Protein AF-A0A536CFP7-F1 (afdb_monomer_lite)

Sequence (119 aa):
MRARRASGVVALGVLLATLGLGLPPGVRSADELTRASGDSPFAGCNVQPMALPRDLNYLNAEVEPRVAVNPQNSANIVGVWQQDRWRRGGARGLITGVSRDGGLTWTRTFAHFSQCAGG

Foldseek 3Di:
DDDDDDDDDDPDDDDDDPDPPPDPPDPDPPPDQDDQDDFDLLPPPPPVVVDDPPKDWDGQDWDDKDKDADPVANQWIKIKTAGGDIPPDGHQFMKIWIGNGNNPDTDIDGDCPHVSSVD

Structure (mmCIF, N/CA/C/O backbone):
data_AF-A0A536CFP7-F1
#
_entry.id   AF-A0A536CFP7-F1
#
loop_
_atom_site.group_PDB
_atom_site.id
_atom_site.type_symbol
_atom_site.label_atom_id
_atom_site.label_alt_id
_atom_site.label_comp_id
_atom_site.label_asym_id
_atom_site.label_entity_id
_atom_site.label_seq_id
_atom_site.pdbx_PDB_ins_code
_atom_site.Cartn_x
_atom_site.Cartn_y
_atom_site.Cartn_z
_atom_site.occupancy
_atom_site.B_iso_or_equiv
_atom_site.auth_seq_id
_atom_site.auth_comp_id
_atom_site.auth_asym_id
_atom_site.auth_atom_id
_atom_site.pdbx_PDB_model_num
ATOM 1 N N . MET A 1 1 ? 28.846 -7.622 97.540 1.00 36.56 1 MET A N 1
ATOM 2 C CA . MET A 1 1 ? 29.703 -8.497 96.710 1.00 36.56 1 MET A CA 1
ATOM 3 C C . MET A 1 1 ? 29.058 -8.693 95.342 1.00 36.56 1 MET A C 1
ATOM 5 O O . MET A 1 1 ? 27.922 -9.127 95.295 1.00 36.56 1 MET A O 1
ATOM 9 N N . ARG A 1 2 ? 29.820 -8.362 94.288 1.00 38.22 2 ARG A N 1
ATOM 10 C CA . ARG A 1 2 ? 29.773 -8.808 92.876 1.00 38.22 2 ARG A CA 1
ATOM 11 C C . ARG A 1 2 ? 28.494 -8.624 92.030 1.00 38.22 2 ARG A C 1
ATOM 13 O O . ARG A 1 2 ? 27.465 -9.249 92.233 1.00 38.22 2 ARG A O 1
ATOM 20 N N . ALA A 1 3 ? 28.691 -7.822 90.983 1.00 44.84 3 ALA A N 1
ATOM 21 C CA . ALA A 1 3 ? 27.845 -7.593 89.820 1.00 44.84 3 ALA A CA 1
ATOM 22 C C . ALA A 1 3 ? 27.596 -8.845 88.962 1.00 44.84 3 ALA A C 1
ATOM 24 O O . ALA A 1 3 ? 28.464 -9.714 88.868 1.00 44.84 3 ALA A O 1
ATOM 25 N N . ARG A 1 4 ? 26.486 -8.839 88.210 1.00 49.16 4 ARG A N 1
ATOM 26 C CA . ARG A 1 4 ? 26.357 -9.531 86.918 1.00 49.16 4 ARG A CA 1
ATOM 27 C C . ARG A 1 4 ? 25.562 -8.658 85.943 1.00 49.16 4 ARG A C 1
ATOM 29 O O . ARG A 1 4 ? 24.452 -8.239 86.243 1.00 49.16 4 ARG A O 1
ATOM 36 N N . ARG A 1 5 ? 26.186 -8.356 84.803 1.00 51.59 5 ARG A N 1
ATOM 37 C CA . ARG A 1 5 ? 25.605 -7.666 83.642 1.00 51.59 5 ARG A CA 1
ATOM 38 C C . ARG A 1 5 ? 24.872 -8.687 82.768 1.00 51.59 5 ARG A C 1
ATOM 40 O O . ARG A 1 5 ? 25.373 -9.799 82.621 1.00 51.59 5 ARG A O 1
ATOM 47 N N . ALA A 1 6 ? 23.783 -8.283 82.119 1.00 48.06 6 ALA A N 1
ATOM 48 C CA . ALA A 1 6 ? 23.293 -8.929 80.904 1.00 48.06 6 ALA A CA 1
ATOM 49 C C . ALA A 1 6 ? 22.733 -7.858 79.958 1.00 48.06 6 ALA A C 1
ATOM 51 O O . ALA A 1 6 ? 21.867 -7.071 80.330 1.00 48.06 6 ALA A O 1
ATOM 52 N N . SER A 1 7 ? 23.319 -7.804 78.767 1.00 47.75 7 SER A N 1
ATOM 53 C CA . SER A 1 7 ? 23.031 -6.874 77.681 1.00 47.75 7 SER A CA 1
ATOM 54 C C . SER A 1 7 ? 21.711 -7.230 76.991 1.00 47.75 7 SER A C 1
ATOM 56 O O . SER A 1 7 ? 21.477 -8.399 76.699 1.00 47.75 7 SER A O 1
ATOM 58 N N . GLY A 1 8 ? 20.886 -6.230 76.675 1.00 40.47 8 GLY A N 1
ATOM 59 C CA . GLY A 1 8 ? 19.699 -6.371 75.828 1.00 40.47 8 GLY A CA 1
ATOM 60 C C . GLY A 1 8 ? 19.723 -5.307 74.735 1.00 40.47 8 GLY A C 1
ATOM 61 O O . GLY A 1 8 ? 19.700 -4.116 75.027 1.00 40.47 8 GLY A O 1
ATOM 62 N N . VAL A 1 9 ? 19.857 -5.758 73.493 1.00 47.34 9 VAL A N 1
ATOM 63 C CA . VAL A 1 9 ? 20.022 -4.978 72.261 1.00 47.34 9 VAL A CA 1
ATOM 64 C C . VAL A 1 9 ? 18.796 -4.096 71.992 1.00 47.34 9 VAL A C 1
ATOM 66 O O . VAL A 1 9 ? 17.671 -4.586 71.967 1.00 47.34 9 VAL A O 1
ATOM 69 N N . VAL A 1 10 ? 19.019 -2.801 71.746 1.00 44.69 10 VAL A N 1
ATOM 70 C CA . VAL A 1 10 ? 18.008 -1.883 71.201 1.00 44.69 10 VAL A CA 1
ATOM 71 C C . VAL A 1 10 ? 17.823 -2.225 69.722 1.00 44.69 10 VAL A C 1
ATOM 73 O O . VAL A 1 10 ? 18.711 -1.975 68.909 1.00 44.69 10 VAL A O 1
ATOM 76 N N . ALA A 1 11 ? 16.690 -2.833 69.372 1.00 42.81 11 ALA A N 1
ATOM 77 C CA . ALA A 1 11 ? 16.305 -3.053 67.984 1.00 42.81 11 ALA A CA 1
ATOM 78 C C . ALA A 1 11 ? 15.902 -1.708 67.357 1.00 42.81 11 ALA A C 1
ATOM 80 O O . ALA A 1 11 ? 14.831 -1.169 67.634 1.00 42.81 11 ALA A O 1
ATOM 81 N N . LEU A 1 12 ? 16.787 -1.150 66.532 1.00 44.56 12 LEU A N 1
ATOM 82 C CA . LEU A 1 12 ? 16.511 0.027 65.717 1.00 44.56 12 LEU A CA 1
ATOM 83 C C . LEU A 1 12 ? 15.591 -0.399 64.561 1.00 44.56 12 LEU A C 1
ATOM 85 O O . LEU A 1 12 ? 16.042 -0.977 63.573 1.00 44.56 12 LEU A O 1
ATOM 89 N N . GLY A 1 13 ? 14.286 -0.172 64.712 1.00 43.22 13 GLY A N 1
ATOM 90 C CA . GLY A 1 13 ? 13.312 -0.368 63.641 1.00 43.22 13 GLY A CA 1
ATOM 91 C C . GLY A 1 13 ? 13.549 0.645 62.522 1.00 43.22 13 GLY A C 1
ATOM 92 O O . GLY A 1 13 ? 13.284 1.832 62.690 1.00 43.22 13 GLY A O 1
ATOM 93 N N . VAL A 1 14 ? 14.057 0.184 61.381 1.00 46.41 14 VAL A N 1
ATOM 94 C CA . VAL A 1 14 ? 14.148 0.990 60.160 1.00 46.41 14 VAL A CA 1
ATOM 95 C C . VAL A 1 14 ? 12.745 1.079 59.556 1.00 46.41 14 VAL A C 1
ATOM 97 O O . VAL A 1 14 ? 12.247 0.108 58.990 1.00 46.41 14 VAL A O 1
ATOM 100 N N . LEU A 1 15 ? 12.093 2.239 59.678 1.00 44.97 15 LEU A N 1
ATOM 101 C CA . LEU A 1 15 ? 10.929 2.573 58.856 1.00 44.97 15 LEU A CA 1
ATOM 102 C C . LEU A 1 15 ? 11.404 2.793 57.410 1.00 44.97 15 LEU A C 1
ATOM 104 O O . LEU A 1 15 ? 12.052 3.798 57.117 1.00 44.97 15 LEU A O 1
ATOM 108 N N . LEU A 1 16 ? 11.062 1.879 56.497 1.00 47.09 16 LEU A N 1
ATOM 109 C CA . LEU A 1 16 ? 11.123 2.155 55.061 1.00 47.09 16 LEU A CA 1
ATOM 110 C C . LEU A 1 16 ? 9.958 3.081 54.689 1.00 47.09 16 LEU A C 1
ATOM 112 O O . LEU A 1 16 ? 8.807 2.656 54.628 1.00 47.09 16 LEU A O 1
ATOM 116 N N . ALA A 1 17 ? 10.263 4.349 54.421 1.00 50.16 17 ALA A N 1
ATOM 117 C CA . ALA A 1 17 ? 9.339 5.259 53.760 1.00 50.16 17 ALA A CA 1
ATOM 118 C C . ALA A 1 17 ? 9.163 4.819 52.296 1.00 50.16 17 ALA A C 1
ATOM 120 O O . ALA A 1 17 ? 10.079 4.940 51.482 1.00 50.16 17 ALA A O 1
ATOM 121 N N . THR A 1 18 ? 7.988 4.296 51.950 1.00 51.78 18 THR A N 1
ATOM 122 C CA . THR A 1 18 ? 7.600 4.036 50.560 1.00 51.78 18 THR A CA 1
ATOM 123 C C . THR A 1 18 ? 7.361 5.369 49.852 1.00 51.78 18 THR A C 1
ATOM 125 O O . THR A 1 18 ? 6.288 5.962 49.971 1.00 51.78 18 THR A O 1
ATOM 128 N N . LEU A 1 19 ? 8.360 5.858 49.115 1.00 53.00 19 LEU A N 1
ATOM 129 C CA . LEU A 1 19 ? 8.169 6.922 48.132 1.00 53.00 19 LEU A CA 1
ATOM 130 C C . LEU A 1 19 ? 7.292 6.383 46.996 1.00 53.00 19 LEU A C 1
ATOM 132 O O . LEU A 1 19 ? 7.751 5.632 46.137 1.00 53.00 19 LEU A O 1
ATOM 136 N N . GLY A 1 20 ? 6.016 6.765 47.010 1.00 54.44 20 GLY A N 1
ATOM 137 C CA . GLY A 1 20 ? 5.106 6.588 45.887 1.00 54.44 20 GLY A CA 1
ATOM 138 C C . GLY A 1 20 ? 5.563 7.434 44.701 1.00 54.44 20 GLY A C 1
ATOM 139 O O . GLY A 1 20 ? 5.158 8.583 44.556 1.00 54.44 20 GLY A O 1
ATOM 140 N N . LEU A 1 21 ? 6.410 6.863 43.848 1.00 57.72 21 LEU A N 1
ATOM 141 C CA . LEU A 1 21 ? 6.625 7.357 42.494 1.00 57.72 21 LEU A CA 1
ATOM 142 C C . LEU A 1 21 ? 5.363 7.033 41.691 1.00 57.72 21 LEU A C 1
ATOM 144 O O . LEU A 1 21 ? 5.188 5.916 41.208 1.00 57.72 21 LEU A O 1
ATOM 148 N N . GLY A 1 22 ? 4.459 8.007 41.592 1.00 54.72 22 GLY A N 1
ATOM 149 C CA . GLY A 1 22 ? 3.349 7.967 40.649 1.00 54.72 22 GLY A CA 1
ATOM 150 C C . GLY A 1 22 ? 3.901 7.909 39.228 1.00 54.72 22 GLY A C 1
ATOM 151 O O . GLY A 1 22 ? 4.219 8.938 38.637 1.00 54.72 22 GLY A O 1
ATOM 152 N N . LEU A 1 23 ? 4.051 6.699 38.693 1.00 60.22 23 LEU A N 1
ATOM 153 C CA . LEU A 1 23 ? 4.257 6.493 37.267 1.00 60.22 23 LEU A CA 1
ATOM 154 C C . LEU A 1 23 ? 3.045 7.092 36.537 1.00 60.22 23 LEU A C 1
ATOM 156 O O . LEU A 1 23 ? 1.910 6.820 36.944 1.00 60.22 23 LEU A O 1
ATOM 160 N N . PRO A 1 24 ? 3.235 7.902 35.481 1.00 59.88 24 PRO A N 1
ATOM 161 C CA . PRO A 1 24 ? 2.109 8.336 34.672 1.00 59.88 24 PRO A CA 1
ATOM 162 C C . PRO A 1 24 ? 1.397 7.091 34.110 1.00 59.88 24 PRO A C 1
ATOM 164 O O . PRO A 1 24 ? 2.071 6.192 33.593 1.00 59.88 24 PRO A O 1
ATOM 167 N N . PRO A 1 25 ? 0.056 6.998 34.182 1.00 56.81 25 PRO A N 1
ATOM 168 C CA . PRO A 1 25 ? -0.666 5.968 33.453 1.00 56.81 25 PRO A CA 1
ATOM 169 C C . PRO A 1 25 ? -0.450 6.231 31.961 1.00 56.81 25 PRO A C 1
ATOM 171 O O . PRO A 1 25 ? -1.001 7.184 31.416 1.00 56.81 25 PRO A O 1
ATOM 174 N N . GLY A 1 26 ? 0.386 5.436 31.289 1.00 60.50 26 GLY A N 1
ATOM 175 C CA . GLY A 1 26 ? 0.549 5.634 29.849 1.00 60.50 26 GLY A CA 1
ATOM 176 C C . GLY A 1 26 ? 1.734 5.002 29.143 1.00 60.50 26 GLY A C 1
ATOM 177 O O . GLY A 1 26 ? 1.738 5.043 27.916 1.00 60.50 26 GLY A O 1
ATOM 178 N N . VAL A 1 27 ? 2.696 4.374 29.822 1.00 50.78 27 VAL A N 1
ATOM 179 C CA . VAL A 1 27 ? 3.642 3.518 29.090 1.00 50.78 27 VAL A CA 1
ATOM 180 C C . VAL A 1 27 ? 2.956 2.177 28.859 1.00 50.78 27 VAL A C 1
ATOM 182 O O . VAL A 1 27 ? 3.168 1.215 29.593 1.00 50.78 27 VAL A O 1
ATOM 185 N N . ARG A 1 28 ? 2.069 2.123 27.855 1.00 58.81 28 ARG A N 1
ATOM 186 C CA . ARG A 1 28 ? 1.763 0.833 27.234 1.00 58.81 28 ARG A CA 1
AT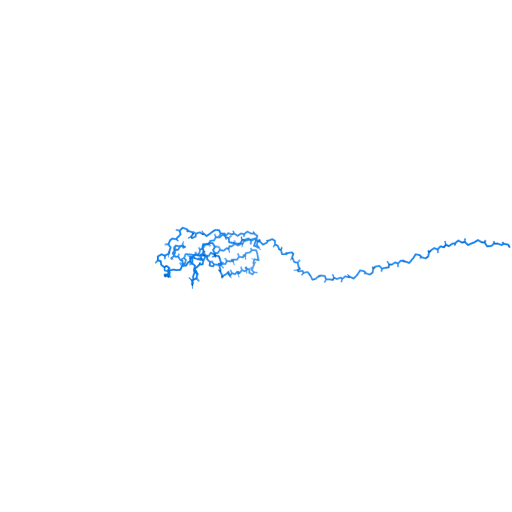OM 187 C C . ARG A 1 28 ? 3.101 0.313 26.724 1.00 58.81 28 ARG A C 1
ATOM 189 O O . ARG A 1 28 ? 3.834 1.070 26.084 1.00 58.81 28 ARG A O 1
ATOM 196 N N . SER A 1 29 ? 3.433 -0.936 27.053 1.00 58.94 29 SER A N 1
ATOM 197 C CA . SER A 1 29 ? 4.471 -1.663 26.322 1.00 58.94 29 SER A CA 1
ATOM 198 C C . SER A 1 29 ? 4.261 -1.366 24.843 1.00 58.94 29 SER A C 1
ATOM 200 O O . SER A 1 29 ? 3.107 -1.331 24.412 1.00 58.94 29 SER A O 1
ATOM 202 N N . ALA A 1 30 ? 5.321 -1.080 24.087 1.00 61.62 30 ALA A N 1
ATOM 203 C CA . ALA A 1 30 ? 5.177 -1.067 22.641 1.00 61.62 30 ALA A CA 1
ATOM 204 C C . ALA A 1 30 ? 4.623 -2.449 22.281 1.00 61.62 30 ALA A C 1
ATOM 206 O O . ALA A 1 30 ? 5.322 -3.448 22.465 1.00 61.62 30 ALA A O 1
ATOM 207 N N . ASP A 1 31 ? 3.334 -2.510 21.939 1.00 67.06 31 ASP A N 1
ATOM 208 C CA . ASP A 1 31 ? 2.713 -3.736 21.465 1.00 67.06 31 ASP A CA 1
ATOM 209 C C . ASP A 1 31 ? 3.581 -4.264 20.321 1.00 67.06 31 ASP A C 1
ATOM 211 O O . ASP A 1 31 ? 4.220 -3.486 19.599 1.00 67.06 31 ASP A O 1
ATOM 215 N N . GLU A 1 32 ? 3.653 -5.588 20.191 1.00 82.06 32 GLU A N 1
ATOM 216 C CA . GLU A 1 32 ? 4.341 -6.215 19.070 1.00 82.06 32 GLU A CA 1
ATOM 217 C C . GLU A 1 32 ? 3.858 -5.562 17.768 1.00 82.06 32 GLU A C 1
ATOM 219 O O . GLU A 1 32 ? 2.663 -5.556 17.462 1.00 82.06 32 GLU A O 1
ATOM 224 N N . LEU A 1 33 ? 4.783 -4.938 17.032 1.00 86.75 33 LEU A N 1
ATOM 225 C CA . LEU A 1 33 ? 4.431 -4.236 15.807 1.00 86.75 33 LEU A CA 1
ATOM 226 C C . LEU A 1 33 ? 3.966 -5.255 14.776 1.00 86.75 33 LEU A C 1
ATOM 228 O O . LEU A 1 33 ? 4.735 -6.107 14.329 1.00 86.75 33 LEU A O 1
ATOM 232 N N . THR A 1 34 ? 2.720 -5.123 14.346 1.00 94.00 34 THR A N 1
ATOM 233 C CA . THR A 1 34 ? 2.180 -5.948 13.272 1.00 94.00 34 THR A CA 1
ATOM 234 C C . THR A 1 34 ? 2.480 -5.303 11.924 1.00 94.00 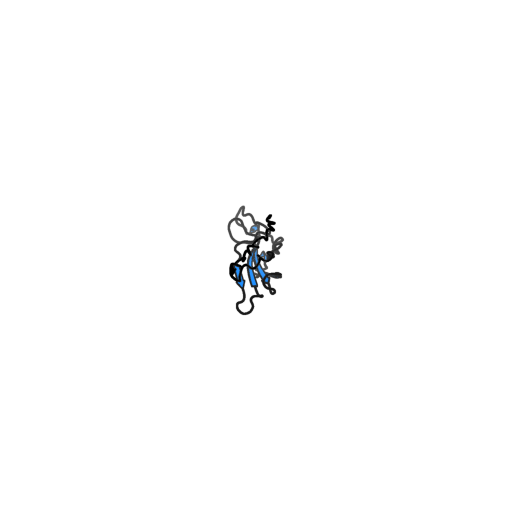34 THR A C 1
ATOM 236 O O . THR A 1 34 ? 2.516 -4.078 11.757 1.00 94.00 34 THR A O 1
ATOM 239 N N . ARG A 1 35 ? 2.726 -6.142 10.919 1.00 95.44 35 ARG A N 1
ATOM 240 C CA . ARG A 1 35 ? 2.970 -5.676 9.557 1.00 95.44 35 ARG A CA 1
ATOM 241 C C . ARG A 1 35 ? 1.639 -5.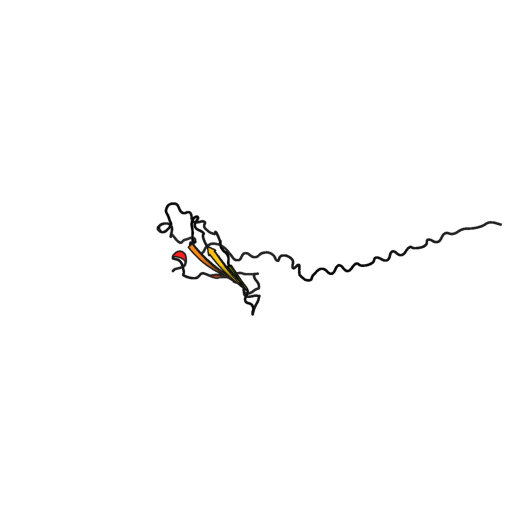462 8.837 1.00 95.44 35 ARG A C 1
ATOM 243 O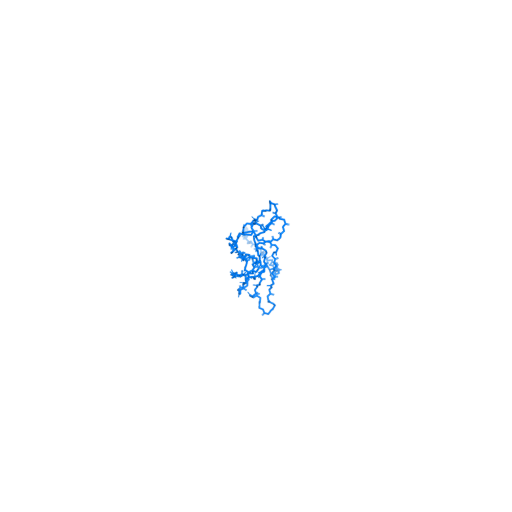 O . ARG A 1 35 ? 0.887 -6.409 8.637 1.00 95.44 35 ARG A O 1
ATOM 250 N N . ALA A 1 36 ? 1.399 -4.233 8.381 1.00 96.81 36 ALA A N 1
ATOM 251 C CA . ALA A 1 36 ? 0.231 -3.899 7.560 1.00 96.81 36 ALA A CA 1
ATOM 252 C C . ALA A 1 36 ? 0.398 -4.249 6.067 1.00 96.81 36 ALA A C 1
ATOM 254 O O . ALA A 1 36 ? -0.589 -4.453 5.358 1.00 96.81 36 ALA A O 1
ATOM 255 N N . SER A 1 37 ? 1.643 -4.295 5.582 1.00 97.12 37 SER A N 1
ATOM 256 C CA . SER A 1 37 ? 1.981 -4.597 4.189 1.00 97.12 37 SER A CA 1
ATOM 257 C C . SER A 1 37 ? 2.246 -6.089 3.943 1.00 97.12 37 SER A C 1
ATOM 259 O O . SER A 1 37 ? 2.087 -6.933 4.822 1.00 97.12 37 SER A O 1
ATOM 261 N N . GLY A 1 38 ? 2.632 -6.431 2.719 1.00 96.56 38 GLY A N 1
ATOM 262 C CA . GLY A 1 38 ? 3.028 -7.778 2.313 1.00 96.56 38 GLY A CA 1
ATOM 263 C C . GLY A 1 38 ? 3.384 -7.779 0.831 1.00 96.56 38 GLY A C 1
ATOM 264 O O . GLY A 1 38 ? 3.484 -6.708 0.237 1.00 96.56 38 GLY A O 1
ATOM 265 N N . ASP A 1 39 ? 3.491 -8.959 0.222 1.00 98.06 39 ASP A N 1
ATOM 266 C CA . ASP A 1 39 ? 3.854 -9.069 -1.195 1.00 98.06 39 ASP A CA 1
ATOM 267 C C . ASP A 1 39 ? 2.949 -8.229 -2.098 1.00 98.06 39 ASP A C 1
ATOM 269 O O . ASP A 1 39 ? 1.728 -8.144 -1.887 1.00 98.06 39 ASP A O 1
ATOM 273 N N . SER A 1 40 ? 3.573 -7.610 -3.099 1.00 98.00 40 SER A N 1
ATOM 274 C CA . SER A 1 40 ? 2.911 -6.743 -4.057 1.00 98.00 40 SER A CA 1
ATOM 275 C C . SER A 1 40 ? 1.925 -7.529 -4.920 1.00 98.00 40 SER A C 1
ATOM 277 O O . SER A 1 40 ? 2.333 -8.461 -5.623 1.00 98.00 40 SER A O 1
ATOM 279 N N . PRO A 1 41 ? 0.648 -7.110 -4.990 1.00 97.69 41 PRO A N 1
ATOM 280 C CA . PRO A 1 41 ? -0.287 -7.672 -5.960 1.00 97.69 41 PRO A CA 1
ATOM 281 C C . PRO A 1 41 ? 0.052 -7.258 -7.403 1.00 97.69 41 PRO A C 1
ATOM 283 O O . PRO A 1 41 ? -0.527 -7.791 -8.345 1.00 97.69 41 PRO A O 1
ATOM 286 N N . PHE A 1 42 ? 0.996 -6.331 -7.601 1.00 97.62 42 PHE A N 1
ATOM 287 C CA . PHE A 1 42 ? 1.392 -5.802 -8.907 1.00 97.62 42 PHE A CA 1
ATOM 288 C C . PHE A 1 42 ? 2.668 -6.450 -9.459 1.00 97.62 42 PHE A C 1
ATOM 290 O O . PHE A 1 42 ? 3.176 -6.008 -10.489 1.00 97.62 42 PHE A O 1
ATOM 297 N N . ALA A 1 43 ? 3.192 -7.499 -8.814 1.00 96.00 43 ALA A N 1
ATOM 298 C CA . ALA A 1 43 ? 4.445 -8.146 -9.205 1.00 96.00 43 ALA A CA 1
ATOM 299 C C . ALA A 1 43 ? 4.463 -8.607 -10.677 1.00 96.00 43 ALA A C 1
ATOM 301 O O . ALA A 1 43 ? 5.478 -8.449 -11.355 1.00 96.00 43 ALA A O 1
ATOM 302 N N . GLY A 1 44 ? 3.331 -9.119 -11.177 1.00 95.06 44 GLY A N 1
ATOM 303 C CA . GLY A 1 44 ? 3.161 -9.579 -12.563 1.00 95.06 44 GLY A CA 1
ATOM 304 C C . GLY A 1 44 ? 2.820 -8.483 -13.579 1.00 95.06 44 GLY A C 1
ATOM 305 O O . GLY A 1 44 ? 2.690 -8.767 -14.767 1.00 95.06 44 GLY A O 1
ATOM 306 N N . CYS A 1 45 ? 2.661 -7.233 -13.145 1.00 95.81 45 CYS A N 1
ATOM 307 C CA . CYS A 1 45 ? 2.304 -6.133 -14.030 1.00 95.81 45 CYS A CA 1
ATOM 308 C C . CYS A 1 45 ? 3.525 -5.615 -14.806 1.00 95.81 45 CYS A C 1
ATOM 310 O O . CYS A 1 45 ? 4.457 -5.045 -14.228 1.00 95.81 45 CYS A O 1
ATOM 312 N N . ASN A 1 46 ? 3.503 -5.752 -16.136 1.00 92.62 46 ASN A N 1
ATOM 313 C CA . ASN A 1 46 ? 4.560 -5.234 -17.002 1.00 92.62 46 ASN A CA 1
ATOM 314 C C . ASN A 1 46 ? 4.235 -3.834 -17.546 1.00 92.62 46 ASN A C 1
ATOM 316 O O . ASN A 1 46 ? 3.764 -3.680 -18.669 1.00 92.62 46 ASN A O 1
ATOM 320 N N . VAL A 1 47 ? 4.555 -2.811 -16.755 1.00 93.19 47 VAL A N 1
ATOM 321 C CA . VAL A 1 47 ? 4.483 -1.388 -17.148 1.00 93.19 47 VAL A CA 1
ATOM 322 C C . VAL A 1 47 ? 5.860 -0.773 -17.431 1.00 93.19 47 VAL A C 1
ATOM 324 O O . VAL A 1 47 ? 5.980 0.435 -17.614 1.00 93.19 47 VAL A O 1
ATOM 327 N N . GLN A 1 48 ? 6.919 -1.590 -17.506 1.00 90.31 48 GLN A N 1
ATOM 328 C CA . GLN A 1 48 ? 8.273 -1.118 -17.825 1.00 90.31 48 GLN A CA 1
ATOM 329 C C . GLN A 1 48 ? 8.362 -0.356 -19.162 1.00 90.31 48 GLN A C 1
ATOM 331 O O . GLN A 1 48 ? 9.091 0.635 -19.201 1.00 90.31 48 GLN A O 1
ATOM 336 N N . PRO A 1 49 ? 7.629 -0.725 -20.238 1.00 92.56 49 PRO A N 1
ATOM 337 C CA . PRO A 1 49 ? 7.650 0.036 -21.491 1.00 92.56 49 PRO A CA 1
ATOM 338 C C . PRO A 1 49 ? 7.160 1.485 -21.361 1.00 92.56 49 PRO A C 1
ATOM 340 O O . PRO A 1 49 ? 7.462 2.309 -22.217 1.00 92.56 49 PRO A O 1
ATOM 343 N N . MET A 1 50 ? 6.410 1.797 -20.301 1.00 89.06 50 MET A N 1
ATOM 344 C CA . MET A 1 50 ? 5.900 3.139 -20.012 1.00 89.06 50 MET A CA 1
ATOM 345 C C . MET A 1 50 ? 6.772 3.911 -19.022 1.00 89.06 50 MET A C 1
ATOM 347 O O . MET A 1 50 ? 6.544 5.098 -18.787 1.00 89.06 50 MET A O 1
ATOM 351 N N . ALA A 1 51 ? 7.756 3.246 -18.419 1.00 91.50 51 ALA A N 1
ATOM 352 C CA . ALA A 1 51 ? 8.679 3.881 -17.502 1.00 91.50 51 ALA A CA 1
ATOM 353 C C . ALA A 1 51 ? 9.663 4.778 -18.261 1.00 91.50 51 ALA A C 1
ATOM 355 O O . ALA A 1 51 ? 10.011 4.547 -19.421 1.00 91.50 51 ALA A O 1
ATOM 356 N N . LEU A 1 52 ? 10.169 5.796 -17.570 1.00 92.12 52 LEU A N 1
ATOM 357 C CA . LEU A 1 52 ? 11.236 6.633 -18.101 1.00 92.12 52 LEU A CA 1
ATOM 358 C C . LEU A 1 52 ? 12.478 5.769 -18.445 1.00 92.12 52 LEU A C 1
ATOM 360 O O . LEU A 1 52 ? 12.761 4.786 -17.750 1.00 92.12 52 LEU A O 1
ATOM 364 N N . PRO A 1 53 ? 13.306 6.139 -19.444 1.00 93.56 53 PRO A N 1
ATOM 365 C CA . PRO A 1 53 ? 14.470 5.339 -19.833 1.00 93.56 53 PRO A CA 1
ATOM 366 C C . PRO A 1 53 ? 15.412 5.064 -18.654 1.00 93.56 53 PRO A C 1
ATOM 368 O O . PRO A 1 53 ? 15.82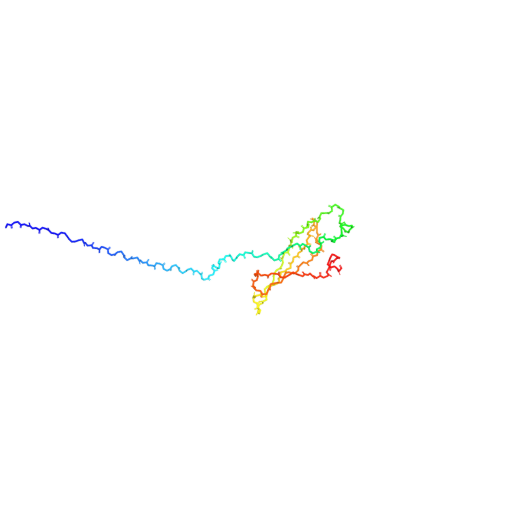5 6.006 -17.974 1.00 93.56 53 PRO A O 1
ATOM 371 N N . ARG A 1 54 ? 15.756 3.789 -18.419 1.00 91.88 54 ARG A N 1
ATOM 372 C CA . ARG A 1 54 ? 16.592 3.314 -17.292 1.00 91.88 54 ARG A CA 1
ATOM 373 C C . ARG A 1 54 ? 15.995 3.550 -15.892 1.00 91.88 54 ARG A C 1
ATOM 375 O O . ARG A 1 54 ? 16.749 3.594 -14.920 1.00 91.88 54 ARG A O 1
ATOM 382 N N . ASP A 1 55 ? 14.677 3.728 -15.764 1.00 95.31 55 ASP A N 1
ATOM 383 C CA . ASP A 1 55 ? 14.055 3.704 -14.437 1.00 95.31 55 ASP A CA 1
ATOM 384 C C . ASP A 1 55 ? 14.085 2.294 -13.858 1.00 95.31 55 ASP A C 1
ATOM 386 O O . ASP A 1 55 ? 13.966 1.308 -14.590 1.00 95.31 55 ASP A O 1
ATOM 390 N N . LEU A 1 56 ? 14.217 2.226 -12.539 1.00 94.62 56 LEU A N 1
ATOM 391 C CA . LEU A 1 56 ? 14.203 0.979 -11.793 1.00 94.62 56 LEU A CA 1
ATOM 392 C C . LEU A 1 56 ? 12.968 0.970 -10.909 1.00 94.62 56 LEU A C 1
ATOM 394 O O . LEU A 1 56 ? 12.721 1.926 -10.175 1.00 94.62 56 LEU A O 1
ATOM 398 N N . ASN A 1 57 ? 12.206 -0.112 -10.986 1.00 96.31 57 ASN A N 1
ATOM 399 C CA . ASN A 1 57 ? 11.139 -0.387 -10.043 1.00 96.31 57 ASN A CA 1
ATOM 400 C C . ASN A 1 57 ? 11.679 -1.261 -8.908 1.00 96.31 57 ASN A C 1
ATOM 402 O O . ASN A 1 57 ? 12.336 -2.270 -9.165 1.00 96.31 57 ASN A O 1
ATOM 406 N N . TYR A 1 58 ? 11.395 -0.880 -7.668 1.00 97.06 58 TYR A N 1
ATOM 407 C CA . TYR A 1 58 ? 11.716 -1.672 -6.489 1.00 97.06 58 TYR A CA 1
ATOM 408 C C . TYR A 1 58 ? 10.473 -2.467 -6.086 1.00 97.06 58 TYR A C 1
ATOM 410 O O . TYR A 1 58 ? 9.573 -1.935 -5.438 1.00 97.06 58 TYR A O 1
ATOM 418 N N . LEU A 1 59 ? 10.412 -3.732 -6.505 1.00 97.00 59 LEU A N 1
ATOM 419 C CA . LEU A 1 59 ? 9.336 -4.650 -6.127 1.00 97.00 59 LEU A CA 1
ATOM 420 C C . LEU A 1 59 ? 9.262 -4.785 -4.601 1.00 97.00 59 LEU A C 1
ATOM 422 O O . LEU A 1 59 ? 10.297 -4.886 -3.944 1.00 97.00 59 LEU A O 1
ATOM 426 N N . ASN A 1 60 ? 8.043 -4.819 -4.059 1.00 97.69 60 ASN A N 1
ATOM 427 C CA . ASN A 1 60 ? 7.768 -4.893 -2.624 1.00 97.69 60 ASN A CA 1
ATOM 428 C C . ASN A 1 60 ? 8.315 -3.696 -1.827 1.00 97.69 60 ASN A C 1
ATOM 430 O O . ASN A 1 60 ? 8.512 -3.808 -0.625 1.00 97.69 60 ASN A O 1
ATOM 434 N N . ALA A 1 61 ? 8.569 -2.554 -2.476 1.00 97.81 61 ALA A N 1
ATOM 435 C CA . ALA A 1 61 ? 8.929 -1.326 -1.777 1.00 97.81 61 ALA A CA 1
ATOM 436 C C . ALA A 1 61 ? 7.685 -0.484 -1.483 1.00 97.81 61 ALA A C 1
ATOM 438 O O . ALA A 1 61 ? 7.064 0.058 -2.405 1.00 97.81 61 ALA A O 1
ATOM 439 N N . GLU A 1 62 ? 7.361 -0.344 -0.199 1.00 97.81 62 GLU A N 1
ATOM 440 C CA . GLU A 1 62 ? 6.335 0.559 0.311 1.00 97.81 62 GLU A CA 1
ATOM 441 C C . GLU A 1 62 ? 6.926 1.922 0.690 1.00 97.81 62 GLU A C 1
ATOM 443 O O . GLU A 1 62 ? 7.905 2.002 1.432 1.00 97.81 62 GLU A O 1
ATOM 448 N N . VAL A 1 63 ? 6.324 3.018 0.218 1.00 97.62 63 VAL A N 1
ATOM 449 C CA . VAL A 1 63 ? 6.723 4.380 0.622 1.00 97.62 63 VAL A CA 1
ATOM 450 C C . VAL A 1 63 ? 5.518 5.303 0.804 1.00 97.62 63 VAL A C 1
ATOM 452 O O . VAL A 1 63 ? 4.403 4.990 0.388 1.00 97.62 63 VAL A O 1
ATOM 455 N N . GLU A 1 64 ? 5.760 6.462 1.420 1.00 96.75 64 GLU A N 1
ATOM 456 C CA . GLU A 1 64 ? 4.764 7.521 1.654 1.00 96.75 64 GLU A CA 1
ATOM 457 C C . GLU A 1 64 ? 3.474 7.037 2.355 1.00 96.75 64 GLU A C 1
ATOM 459 O O . GLU A 1 64 ? 2.368 7.313 1.878 1.00 96.75 64 GLU A O 1
ATOM 464 N N . PRO A 1 65 ? 3.573 6.312 3.488 1.00 97.00 65 PRO A N 1
ATOM 465 C CA . PRO A 1 65 ? 2.392 5.833 4.185 1.00 97.00 65 PRO A CA 1
ATOM 466 C C . PRO A 1 65 ? 1.579 6.991 4.777 1.00 97.00 65 PRO A C 1
ATOM 468 O O . PRO A 1 65 ? 2.113 7.956 5.329 1.00 97.00 65 PRO A O 1
ATOM 471 N N . ARG A 1 66 ? 0.257 6.861 4.711 1.00 98.12 66 ARG A N 1
ATOM 472 C CA . ARG A 1 66 ? -0.721 7.723 5.381 1.00 98.12 66 ARG A CA 1
ATOM 473 C C . ARG A 1 66 ? -1.642 6.833 6.198 1.00 98.12 66 ARG A C 1
ATOM 475 O O . ARG A 1 66 ? -2.061 5.788 5.714 1.00 98.12 66 ARG A O 1
ATOM 482 N N . VAL A 1 67 ? -1.970 7.245 7.415 1.00 97.94 67 VAL A N 1
ATOM 483 C CA . VAL A 1 67 ? -2.843 6.482 8.314 1.00 97.94 67 VAL A CA 1
ATOM 484 C C . VAL A 1 67 ? -3.927 7.381 8.890 1.00 97.94 67 VAL A C 1
ATOM 486 O O . VAL A 1 67 ? -3.685 8.554 9.173 1.00 97.94 67 VAL A O 1
ATOM 489 N N . ALA A 1 68 ? -5.120 6.823 9.057 1.00 98.50 68 ALA A N 1
ATOM 490 C CA . ALA A 1 68 ? -6.232 7.443 9.755 1.00 98.50 68 ALA A CA 1
ATOM 491 C C . ALA A 1 68 ? -6.874 6.428 10.705 1.00 98.50 68 ALA A C 1
ATOM 493 O O . ALA A 1 68 ? -7.081 5.268 10.345 1.00 98.50 68 ALA A O 1
ATOM 494 N N . VAL A 1 69 ? -7.210 6.882 11.911 1.00 98.56 69 VAL A N 1
ATOM 495 C CA . VAL A 1 69 ? -7.987 6.116 12.891 1.00 98.56 69 VAL A CA 1
ATOM 496 C C . VAL A 1 69 ? -9.389 6.701 12.930 1.00 98.56 69 VAL A C 1
ATOM 498 O O . VAL A 1 69 ? -9.551 7.919 13.012 1.00 98.56 69 VAL A O 1
ATOM 501 N N . ASN A 1 70 ? -10.406 5.848 12.859 1.00 98.25 70 ASN A N 1
ATOM 502 C CA . ASN A 1 70 ? -11.788 6.297 12.934 1.00 98.25 70 ASN A CA 1
ATOM 503 C C . ASN A 1 70 ? -12.093 6.846 14.348 1.00 98.25 70 ASN A C 1
ATOM 505 O O . ASN A 1 70 ? -12.005 6.094 15.321 1.00 98.25 70 ASN A O 1
ATOM 509 N N . PRO A 1 71 ? -12.503 8.122 14.495 1.00 97.94 71 PRO A N 1
ATOM 510 C CA . PRO A 1 71 ? -12.757 8.720 15.807 1.00 97.94 71 PRO A CA 1
ATOM 511 C C . PRO A 1 71 ? -13.978 8.130 16.532 1.00 97.94 71 PRO A C 1
ATOM 513 O O . PRO A 1 71 ? -14.080 8.262 17.747 1.00 97.94 71 PRO A O 1
ATOM 516 N N . GLN A 1 72 ? -14.898 7.474 15.818 1.00 98.50 72 GLN A N 1
ATOM 517 C CA . GLN A 1 72 ? -16.060 6.795 16.406 1.00 98.50 72 GLN A CA 1
ATOM 518 C C . GLN A 1 72 ? -15.764 5.337 16.787 1.00 98.50 72 GLN A C 1
ATOM 520 O O . GLN A 1 72 ? -16.528 4.731 17.534 1.00 98.50 72 GLN A O 1
ATOM 525 N N . ASN A 1 73 ? -14.680 4.756 16.264 1.00 98.31 73 ASN A N 1
ATOM 526 C CA . ASN A 1 73 ? -14.268 3.387 16.551 1.00 98.31 73 ASN A CA 1
ATOM 527 C C . ASN A 1 73 ? -12.754 3.242 16.352 1.00 98.31 73 ASN A C 1
ATOM 529 O O . ASN A 1 73 ? -12.294 2.999 15.237 1.00 98.31 73 ASN A O 1
ATOM 533 N N . SER A 1 74 ? -11.990 3.323 17.441 1.00 97.44 74 SER A N 1
ATOM 534 C CA . SER A 1 74 ? -10.525 3.240 17.409 1.00 97.44 74 SER A CA 1
ATOM 535 C C . SER A 1 74 ? -9.977 1.891 16.932 1.00 97.44 74 SER A C 1
ATOM 537 O O . SER A 1 74 ? -8.800 1.814 16.589 1.00 97.44 74 SER A O 1
ATOM 539 N N . ALA A 1 75 ? -10.804 0.840 16.862 1.00 97.88 75 ALA A N 1
ATOM 540 C CA . ALA A 1 75 ? -10.402 -0.438 16.281 1.00 97.88 75 ALA A CA 1
ATOM 541 C C . ALA A 1 75 ? -10.346 -0.399 14.741 1.00 97.88 75 ALA A C 1
ATOM 543 O O . ALA A 1 75 ? -9.652 -1.213 14.130 1.00 97.88 75 ALA A O 1
ATOM 544 N N . ASN A 1 76 ? -11.056 0.545 14.109 1.00 98.62 76 ASN A N 1
ATOM 545 C CA . ASN A 1 76 ? -11.046 0.748 12.664 1.00 98.62 76 ASN A CA 1
ATOM 546 C C . ASN A 1 76 ? -9.926 1.724 12.272 1.00 98.62 76 ASN A C 1
ATOM 548 O O . ASN A 1 76 ? -9.990 2.923 12.561 1.00 98.62 76 ASN A O 1
ATOM 552 N N . ILE A 1 77 ? -8.915 1.185 11.593 1.00 98.56 77 ILE A N 1
ATOM 553 C CA . ILE A 1 77 ? -7.740 1.920 11.125 1.00 98.56 77 ILE A CA 1
ATOM 554 C C . ILE A 1 77 ? -7.583 1.674 9.628 1.00 98.56 77 ILE A C 1
ATOM 556 O O . ILE A 1 77 ? -7.638 0.532 9.168 1.00 98.56 77 ILE A O 1
ATOM 560 N N . VAL A 1 78 ? -7.345 2.745 8.875 1.00 98.56 78 VAL A N 1
ATOM 561 C CA . VAL A 1 78 ? -7.042 2.684 7.444 1.00 98.56 78 VAL A CA 1
ATOM 562 C C . VAL A 1 78 ? -5.646 3.241 7.214 1.00 98.56 78 VAL A C 1
ATOM 564 O O . VAL A 1 78 ? -5.354 4.376 7.589 1.00 98.56 78 VAL A O 1
ATOM 567 N N . GLY A 1 79 ? -4.788 2.441 6.589 1.00 98.25 79 GLY A N 1
ATOM 568 C CA . GLY A 1 79 ? -3.480 2.846 6.090 1.00 98.25 79 GLY A CA 1
ATOM 569 C C . GLY A 1 79 ? -3.459 2.802 4.566 1.00 98.25 79 GLY A C 1
ATOM 570 O O . GLY A 1 79 ? -4.026 1.891 3.973 1.00 98.25 79 GLY A O 1
ATOM 571 N N . VAL A 1 80 ? -2.797 3.756 3.921 1.00 98.38 80 VAL A N 1
ATOM 572 C CA . VAL A 1 80 ? -2.549 3.745 2.474 1.00 98.38 80 VAL A CA 1
ATOM 573 C C . VAL A 1 80 ? -1.085 4.042 2.190 1.00 98.38 80 VAL A C 1
ATOM 575 O O . VAL A 1 80 ? -0.484 4.853 2.889 1.00 98.38 80 VAL A O 1
ATOM 578 N N . TRP A 1 81 ? -0.499 3.394 1.187 1.00 98.38 81 TRP A N 1
ATOM 579 C CA . TRP A 1 81 ? 0.900 3.601 0.797 1.00 98.38 81 TRP A CA 1
ATOM 580 C C . TRP A 1 81 ? 1.097 3.401 -0.704 1.00 98.38 81 TRP A C 1
ATOM 582 O O . TRP A 1 81 ? 0.305 2.730 -1.370 1.00 98.38 81 TRP A O 1
ATOM 592 N N . GLN A 1 82 ? 2.180 3.969 -1.231 1.00 98.00 82 GLN A N 1
ATOM 593 C CA . GLN A 1 82 ? 2.664 3.643 -2.567 1.00 98.00 82 GLN A CA 1
ATOM 594 C C . GLN A 1 82 ? 3.305 2.255 -2.571 1.00 98.00 82 GLN A C 1
ATOM 596 O O . GLN A 1 82 ? 4.149 1.980 -1.722 1.00 98.00 82 GLN A O 1
ATOM 601 N N . GLN A 1 83 ? 2.944 1.414 -3.541 1.00 98.31 83 GLN A N 1
ATOM 602 C CA . GLN A 1 83 ? 3.452 0.050 -3.698 1.00 98.31 83 GLN A CA 1
ATOM 603 C C . GLN A 1 83 ? 4.272 -0.097 -4.977 1.00 98.31 83 GLN A C 1
ATOM 605 O O .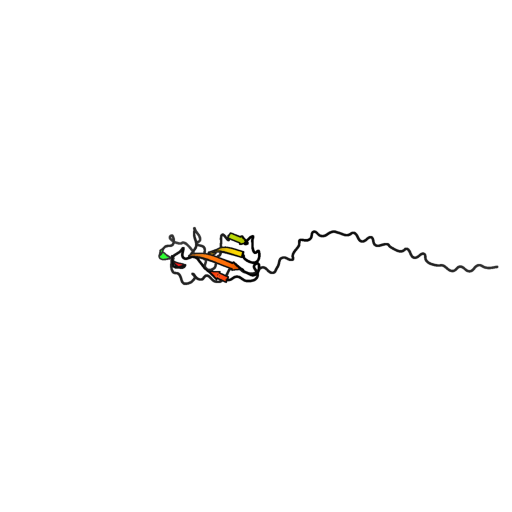 GLN A 1 83 ? 3.811 0.250 -6.069 1.00 98.31 83 GLN A O 1
ATOM 610 N N . ASP A 1 84 ? 5.458 -0.684 -4.829 1.00 97.56 84 ASP A N 1
ATOM 611 C CA . ASP A 1 84 ? 6.455 -0.901 -5.877 1.00 97.56 84 ASP A CA 1
ATOM 612 C C . ASP A 1 84 ? 6.980 0.422 -6.439 1.00 97.56 84 ASP A C 1
ATOM 614 O O . ASP A 1 84 ? 6.632 0.856 -7.544 1.00 97.56 84 ASP A O 1
ATOM 618 N N . ARG A 1 85 ? 7.794 1.101 -5.628 1.00 96.56 85 ARG A N 1
ATOM 619 C CA . ARG A 1 85 ? 8.316 2.442 -5.900 1.00 96.56 85 ARG A CA 1
ATOM 620 C C . ARG A 1 85 ? 9.249 2.460 -7.114 1.00 96.56 85 ARG A C 1
ATOM 622 O O . ARG A 1 85 ? 10.174 1.660 -7.215 1.00 96.56 85 ARG A O 1
ATOM 629 N N . TRP A 1 86 ? 9.072 3.432 -8.004 1.00 96.56 86 TRP A N 1
ATOM 630 C CA . TRP A 1 86 ? 10.057 3.744 -9.045 1.00 96.56 86 TRP A CA 1
ATOM 631 C C . TRP A 1 86 ? 11.178 4.626 -8.501 1.00 96.56 86 TRP A C 1
ATOM 633 O O . TRP A 1 86 ? 10.926 5.535 -7.712 1.00 96.56 86 TRP A O 1
ATOM 643 N N . ARG A 1 87 ? 12.413 4.449 -8.969 1.00 95.50 87 ARG A N 1
ATOM 644 C CA . ARG A 1 87 ? 13.564 5.239 -8.511 1.00 95.50 87 ARG A CA 1
ATOM 645 C C . ARG A 1 87 ? 13.360 6.747 -8.675 1.00 95.50 87 ARG A C 1
ATOM 647 O O . ARG A 1 87 ? 13.835 7.502 -7.831 1.00 95.50 87 ARG A O 1
ATOM 654 N N . ARG A 1 88 ? 12.682 7.201 -9.736 1.00 94.12 88 ARG A N 1
ATOM 655 C CA . ARG A 1 88 ? 12.540 8.644 -10.029 1.00 94.12 88 ARG A CA 1
ATOM 656 C C . ARG A 1 88 ? 11.195 9.284 -9.695 1.00 94.12 88 ARG A C 1
ATOM 658 O O . ARG A 1 88 ? 11.127 10.504 -9.661 1.00 94.12 88 ARG A O 1
ATOM 665 N N . GLY A 1 89 ? 10.133 8.526 -9.449 1.00 93.19 89 GLY A N 1
ATOM 666 C CA . GLY A 1 89 ? 8.801 9.118 -9.228 1.00 93.19 89 GLY A CA 1
ATOM 667 C C . GLY A 1 89 ? 7.663 8.129 -9.475 1.00 93.19 89 GLY A C 1
ATOM 668 O O . GLY A 1 89 ? 7.752 7.340 -10.406 1.00 93.19 89 GLY A O 1
ATOM 669 N N . GLY A 1 90 ? 6.618 8.150 -8.640 1.00 93.31 90 GLY A N 1
ATOM 670 C CA . GLY A 1 90 ? 5.471 7.237 -8.726 1.00 93.31 90 GLY A CA 1
ATOM 671 C C . GLY A 1 90 ? 5.733 5.794 -8.275 1.00 93.31 90 GLY A C 1
ATOM 672 O O . GLY A 1 90 ? 6.838 5.421 -7.874 1.00 93.31 90 GLY A O 1
ATOM 673 N N . ALA A 1 91 ? 4.707 4.954 -8.376 1.00 96.50 91 ALA A N 1
ATOM 674 C CA . ALA A 1 91 ? 4.733 3.541 -7.997 1.00 96.50 91 ALA A CA 1
ATOM 675 C C . ALA A 1 91 ? 3.832 2.724 -8.940 1.00 96.50 91 ALA A C 1
ATOM 677 O O . ALA A 1 91 ? 3.140 3.312 -9.774 1.00 96.50 91 ALA A O 1
ATOM 678 N N . ARG A 1 92 ? 3.819 1.387 -8.849 1.00 96.88 92 ARG A N 1
ATOM 679 C CA . ARG A 1 92 ? 2.880 0.581 -9.659 1.00 96.88 92 ARG A CA 1
ATOM 680 C C . ARG A 1 92 ? 1.430 0.758 -9.227 1.00 96.88 92 ARG A C 1
ATOM 682 O O . ARG A 1 92 ? 0.542 0.576 -10.051 1.00 96.88 92 ARG A O 1
ATOM 689 N N . GLY A 1 93 ? 1.177 1.142 -7.980 1.00 96.81 93 GLY A N 1
ATOM 690 C CA . GLY A 1 93 ? -0.162 1.466 -7.498 1.00 96.81 93 GLY A CA 1
ATOM 691 C C . GLY A 1 93 ? -0.165 1.928 -6.046 1.00 96.81 93 GLY A C 1
ATOM 692 O O . GLY A 1 93 ? 0.890 2.118 -5.438 1.00 96.81 93 GLY A O 1
ATOM 693 N N . LEU A 1 94 ? -1.368 2.098 -5.499 1.00 97.94 94 LEU A N 1
ATOM 694 C CA . LEU A 1 94 ? -1.596 2.392 -4.086 1.00 97.94 94 LEU A CA 1
ATOM 695 C C . LEU A 1 94 ? -2.290 1.201 -3.427 1.00 97.94 94 LEU A C 1
ATOM 697 O O . LEU A 1 94 ? -3.299 0.718 -3.940 1.00 97.94 94 LEU A O 1
ATOM 701 N N . ILE A 1 95 ? -1.783 0.760 -2.279 1.00 98.44 95 ILE A N 1
ATOM 702 C CA . ILE A 1 95 ? -2.437 -0.264 -1.457 1.00 98.44 95 ILE A CA 1
ATOM 703 C C . ILE A 1 95 ? -3.141 0.421 -0.292 1.00 98.44 95 ILE A C 1
ATOM 705 O O . ILE A 1 95 ? -2.637 1.394 0.264 1.00 98.44 95 ILE A O 1
ATOM 709 N N . THR A 1 96 ? -4.312 -0.100 0.066 1.00 98.50 96 THR A N 1
ATOM 710 C CA . THR A 1 96 ? -5.057 0.237 1.278 1.00 98.50 96 THR A CA 1
ATOM 711 C C . THR A 1 96 ? -5.038 -0.960 2.222 1.00 98.50 96 THR A C 1
ATOM 713 O O . THR A 1 96 ? -5.570 -2.021 1.898 1.00 98.50 96 THR A O 1
ATOM 716 N N . GLY A 1 97 ? -4.437 -0.788 3.394 1.00 98.44 97 GLY A N 1
ATOM 717 C CA . GLY A 1 97 ? -4.562 -1.693 4.529 1.00 98.44 97 GLY A CA 1
ATOM 718 C C . GLY A 1 97 ? -5.717 -1.260 5.428 1.00 98.44 97 GLY A C 1
ATOM 719 O O . GLY A 1 97 ? -5.827 -0.086 5.777 1.00 98.44 97 GLY A O 1
ATOM 720 N N . VAL A 1 98 ? -6.567 -2.203 5.826 1.00 98.56 98 VAL A N 1
ATOM 721 C CA . VAL A 1 98 ? -7.676 -1.974 6.755 1.00 98.56 98 VAL A CA 1
ATOM 722 C C . VAL A 1 98 ? -7.557 -2.933 7.928 1.00 98.56 98 VAL A C 1
ATOM 724 O O . VAL A 1 98 ? -7.565 -4.153 7.743 1.00 98.56 98 VAL A O 1
ATOM 727 N N . SER A 1 99 ? -7.502 -2.364 9.126 1.00 98.56 99 SER A N 1
ATOM 728 C CA . SER A 1 99 ? -7.614 -3.074 10.395 1.00 98.56 99 SER A CA 1
ATOM 729 C C . SER A 1 99 ? -8.988 -2.815 11.009 1.00 98.56 99 SER A C 1
ATOM 731 O O . SER A 1 99 ? -9.517 -1.704 10.926 1.00 98.56 99 SER A O 1
ATOM 733 N N . ARG A 1 100 ? -9.549 -3.835 11.664 1.00 98.44 100 ARG A N 1
ATOM 734 C CA . ARG A 1 100 ? -10.801 -3.745 12.439 1.00 98.44 100 ARG A CA 1
ATOM 735 C C . ARG A 1 100 ? -10.635 -4.167 13.901 1.00 98.44 100 ARG A C 1
ATOM 737 O O . ARG A 1 100 ? -11.630 -4.285 14.610 1.00 98.44 100 ARG A O 1
ATOM 744 N N . ASP A 1 101 ? -9.401 -4.384 14.340 1.00 97.19 101 ASP A N 1
ATOM 745 C CA . ASP A 1 101 ? -9.035 -4.890 15.664 1.00 97.19 101 ASP A CA 1
ATOM 746 C C . ASP A 1 101 ? -7.936 -4.040 16.328 1.00 97.19 101 ASP A C 1
ATOM 748 O O . ASP A 1 101 ? -7.185 -4.521 17.168 1.00 97.19 101 ASP A O 1
ATOM 752 N N . GLY A 1 102 ? -7.848 -2.754 15.971 1.00 96.00 102 GLY A N 1
ATOM 753 C CA . GLY A 1 102 ? -6.895 -1.824 16.588 1.00 96.00 102 GLY A CA 1
ATOM 754 C C . GLY A 1 102 ? -5.463 -1.950 16.071 1.00 96.00 102 GLY A C 1
ATOM 755 O O . GLY A 1 102 ? -4.544 -1.433 16.698 1.00 96.00 102 GLY A O 1
ATOM 756 N N . GLY A 1 103 ? -5.279 -2.582 14.914 1.00 96.06 103 GLY A N 1
ATOM 757 C CA . GLY A 1 103 ? -3.999 -2.731 14.238 1.00 96.06 103 GLY A CA 1
ATOM 758 C C . GLY A 1 103 ? -3.350 -4.081 14.501 1.00 96.06 103 GLY A C 1
ATOM 759 O O . GLY A 1 103 ? -2.161 -4.205 14.247 1.00 96.06 103 GLY A O 1
ATOM 760 N N . LEU A 1 104 ? -4.079 -5.081 15.001 1.00 95.31 104 LEU A N 1
ATOM 761 C CA . LEU A 1 104 ? -3.530 -6.418 15.238 1.00 95.31 104 LEU A CA 1
ATOM 762 C C . LEU A 1 104 ? -3.500 -7.241 13.944 1.00 95.31 104 LEU A C 1
ATOM 764 O O . LEU A 1 104 ? -2.536 -7.958 13.685 1.00 95.31 104 LEU A O 1
ATOM 768 N N . THR A 1 105 ? -4.517 -7.105 13.091 1.00 96.69 105 THR A N 1
ATOM 769 C CA . THR A 1 105 ? -4.564 -7.754 11.777 1.00 96.69 105 THR A CA 1
ATOM 770 C C . THR A 1 105 ? -4.958 -6.780 10.675 1.00 96.69 105 THR A C 1
ATOM 772 O O . THR A 1 105 ? -5.684 -5.807 10.879 1.00 96.69 105 THR A O 1
ATOM 775 N N . TRP A 1 106 ? -4.461 -7.048 9.466 1.00 98.06 106 TRP A N 1
ATOM 776 C CA . TRP A 1 106 ? -4.638 -6.167 8.318 1.00 98.06 106 TRP A CA 1
ATOM 777 C C . TRP A 1 106 ? -5.146 -6.938 7.108 1.00 98.06 106 TRP A C 1
ATOM 779 O O . TRP A 1 106 ? -4.537 -7.903 6.647 1.00 98.06 106 TRP A O 1
ATOM 789 N N . THR A 1 107 ? -6.256 -6.464 6.554 1.00 98.50 107 THR A N 1
ATOM 790 C CA . THR A 1 107 ? -6.725 -6.856 5.222 1.00 98.50 107 THR A CA 1
ATOM 791 C C . THR A 1 107 ? -6.231 -5.838 4.206 1.00 98.50 107 THR A C 1
ATOM 793 O O . THR A 1 107 ? -6.170 -4.647 4.505 1.00 98.50 107 THR A O 1
ATOM 796 N N . ARG A 1 108 ? -5.844 -6.289 3.010 1.00 98.19 108 ARG A N 1
ATOM 797 C CA . ARG A 1 108 ? -5.293 -5.420 1.962 1.00 98.19 108 ARG A CA 1
ATOM 798 C C . ARG A 1 108 ? -6.218 -5.394 0.754 1.00 98.19 108 ARG A C 1
ATOM 800 O O . ARG A 1 108 ? -6.719 -6.429 0.329 1.00 98.19 108 ARG A O 1
ATOM 807 N N . THR A 1 109 ? -6.408 -4.206 0.203 1.00 97.75 109 THR A N 1
ATOM 808 C CA . THR A 1 109 ? -7.105 -3.949 -1.060 1.00 97.75 109 THR A CA 1
ATOM 809 C C . THR A 1 109 ? -6.396 -2.816 -1.804 1.00 97.75 109 THR A C 1
ATOM 811 O O . THR A 1 109 ? -5.415 -2.262 -1.307 1.00 97.75 109 THR A O 1
ATOM 814 N N . PHE A 1 110 ? -6.857 -2.453 -2.992 1.00 97.50 110 PHE A N 1
ATOM 815 C CA . PHE A 1 110 ? -6.329 -1.331 -3.760 1.00 97.50 110 PHE A CA 1
ATOM 816 C C . PHE A 1 110 ? -7.430 -0.674 -4.581 1.00 97.50 110 PHE A C 1
ATOM 818 O O . PHE A 1 110 ? -8.410 -1.309 -4.962 1.00 97.50 110 PHE A O 1
ATOM 825 N N . ALA A 1 111 ? -7.252 0.614 -4.853 1.00 93.94 111 ALA A N 1
ATOM 826 C CA . ALA A 1 111 ? -8.094 1.336 -5.790 1.00 93.94 111 ALA A CA 1
ATOM 827 C C . ALA A 1 111 ? -7.533 1.210 -7.214 1.00 93.94 111 ALA A C 1
ATOM 829 O O . ALA A 1 111 ? -6.317 1.183 -7.414 1.00 93.94 111 ALA A O 1
ATOM 830 N N . HIS A 1 112 ? -8.425 1.182 -8.201 1.00 96.25 112 HIS A N 1
ATOM 831 C CA . HIS A 1 112 ? -8.106 1.058 -9.626 1.00 96.25 112 HIS A CA 1
ATOM 832 C C . HIS A 1 112 ? -7.622 2.401 -10.214 1.00 96.25 112 HIS A C 1
ATOM 834 O O . HIS A 1 112 ? -8.267 2.977 -11.081 1.00 96.25 112 HIS A O 1
ATOM 840 N N . PHE A 1 113 ? -6.523 2.951 -9.683 1.00 91.31 113 PHE A N 1
ATOM 841 C CA . PHE A 1 113 ? -5.952 4.244 -10.111 1.00 91.31 113 PHE A CA 1
ATOM 842 C C . PHE A 1 113 ? -4.733 4.118 -11.032 1.00 91.31 113 PHE A C 1
ATOM 844 O O . PHE A 1 113 ? -4.195 5.130 -11.478 1.00 91.31 113 PHE A O 1
ATOM 851 N N . SER A 1 114 ? -4.241 2.903 -11.254 1.00 95.19 114 SER A N 1
ATOM 852 C CA . SER A 1 114 ? -3.058 2.638 -12.068 1.00 95.19 114 SER A CA 1
ATOM 853 C C . SER A 1 114 ? -3.270 1.419 -12.950 1.00 95.19 114 SER A C 1
ATOM 855 O O . SER A 1 114 ? -4.029 0.517 -12.593 1.00 95.19 114 SER A O 1
ATOM 857 N N . GLN A 1 115 ? -2.520 1.329 -14.051 1.00 95.44 115 GLN A N 1
ATOM 858 C CA . GLN A 1 115 ? -2.665 0.216 -14.995 1.00 95.44 115 GLN A CA 1
ATOM 859 C C . GLN A 1 115 ? -2.474 -1.144 -14.327 1.00 95.44 115 GLN A C 1
ATOM 861 O O . GLN A 1 115 ? -3.193 -2.091 -14.629 1.00 95.44 115 GLN A O 1
ATOM 866 N N . CYS A 1 116 ? -1.554 -1.235 -13.364 1.00 97.12 116 CYS A N 1
ATOM 867 C CA . CYS A 1 116 ? -1.345 -2.463 -12.603 1.00 97.12 116 CYS A CA 1
ATOM 868 C C . CYS A 1 116 ? -2.493 -2.803 -11.658 1.00 97.12 116 CYS A C 1
ATOM 870 O O . CYS A 1 116 ? -2.699 -3.974 -11.352 1.00 97.12 116 CYS A O 1
ATOM 872 N N . ALA A 1 117 ? -3.230 -1.796 -11.198 1.00 96.81 117 ALA A N 1
ATOM 873 C CA . ALA A 1 117 ? -4.438 -1.976 -10.419 1.00 96.81 117 ALA A CA 1
ATOM 874 C C . ALA A 1 117 ? -5.682 -2.162 -11.301 1.00 96.81 117 ALA A C 1
ATOM 876 O O . ALA A 1 117 ? -6.739 -2.427 -10.751 1.00 96.81 117 ALA A O 1
ATOM 877 N N . GLY A 1 118 ? -5.596 -2.052 -12.631 1.00 95.12 118 GLY A N 1
ATOM 878 C CA . GLY A 1 118 ? -6.755 -2.095 -13.531 1.00 95.12 118 GLY A CA 1
ATOM 879 C C . GLY A 1 118 ? -7.440 -0.738 -13.743 1.00 95.12 118 GLY A C 1
ATOM 880 O O . GLY A 1 118 ? -8.648 -0.721 -13.969 1.00 95.12 118 GLY A O 1
ATOM 881 N N . GLY A 1 119 ? -6.681 0.364 -13.631 1.00 77.25 119 GLY A N 1
ATOM 882 C CA . GLY A 1 119 ? -7.077 1.741 -13.967 1.00 77.25 119 GLY A CA 1
ATOM 883 C C . GLY A 1 119 ? -6.189 2.376 -15.030 1.00 77.25 119 GLY A C 1
ATOM 884 O O . GLY A 1 119 ? -5.017 2.674 -14.712 1.00 77.25 119 GLY A O 1
#

Secondary structure (DSSP, 8-state):
------------------------TT----PPPPP---S-TTTT---GGGSPTT--EEEEEEEEEEEEE-TT-TT-EEEEEEEEEESSS-EEEEEEEEESSSSSS-EEEE-S-SGGGT-

pLDDT: mean 84.18, std 20.4, range [36.56, 98.62]

Radius of gyration: 31.24 Å; chains: 1; bounding box: 46×19×118 Å